Protein AF-A0A9X4L8K1-F1 (afdb_monomer_lite)

Structure (mmCIF, N/CA/C/O backbone):
data_AF-A0A9X4L8K1-F1
#
_entry.id   AF-A0A9X4L8K1-F1
#
loop_
_atom_site.group_PDB
_atom_site.id
_atom_site.type_symbol
_atom_site.label_atom_id
_atom_site.label_alt_id
_atom_site.label_comp_id
_atom_site.label_asym_id
_atom_site.label_entity_id
_atom_site.label_seq_id
_atom_site.pdbx_PDB_ins_code
_atom_site.Cartn_x
_atom_site.Cartn_y
_atom_site.Cartn_z
_atom_site.occupancy
_atom_site.B_iso_or_equiv
_atom_site.auth_seq_id
_atom_site.auth_comp_id
_atom_site.auth_asym_id
_atom_site.auth_atom_id
_atom_site.pdbx_PDB_model_num
ATOM 1 N N . MET A 1 1 ? 1.801 -25.252 -5.996 1.00 34.09 1 MET A N 1
ATOM 2 C CA . MET A 1 1 ? 0.719 -24.579 -6.749 1.00 34.09 1 MET A CA 1
ATOM 3 C C . MET A 1 1 ? 0.539 -23.197 -6.136 1.00 34.09 1 MET A C 1
ATOM 5 O O . MET A 1 1 ? 0.032 -23.117 -5.025 1.00 34.09 1 MET A O 1
ATOM 9 N N . ASN A 1 2 ? 1.035 -22.132 -6.775 1.00 36.88 2 ASN A N 1
ATOM 10 C CA . ASN A 1 2 ? 0.843 -20.777 -6.250 1.00 36.88 2 ASN A CA 1
ATOM 11 C C . ASN A 1 2 ? -0.587 -20.333 -6.557 1.00 36.88 2 ASN A C 1
ATOM 13 O O . ASN A 1 2 ? -1.006 -20.295 -7.712 1.00 36.88 2 ASN A O 1
ATOM 17 N N . ARG A 1 3 ? -1.349 -20.098 -5.490 1.00 40.38 3 ARG A N 1
ATOM 18 C CA . ARG A 1 3 ? -2.742 -19.665 -5.529 1.00 40.38 3 ARG A CA 1
ATOM 19 C C . ARG A 1 3 ? -2.799 -18.287 -6.189 1.00 40.38 3 ARG A C 1
ATOM 21 O O . ARG A 1 3 ? -2.018 -17.409 -5.842 1.00 40.38 3 ARG A O 1
ATOM 28 N N . ASP A 1 4 ? -3.709 -18.113 -7.136 1.00 41.28 4 ASP A N 1
ATOM 29 C CA . ASP A 1 4 ? -3.964 -16.834 -7.792 1.00 41.28 4 ASP A CA 1
ATOM 30 C C . ASP A 1 4 ? -4.513 -15.822 -6.764 1.00 41.28 4 ASP A C 1
ATOM 32 O O . ASP A 1 4 ? -5.681 -15.880 -6.382 1.00 41.28 4 ASP A O 1
ATOM 36 N N . THR A 1 5 ? -3.651 -14.944 -6.243 1.00 46.19 5 THR A N 1
ATOM 37 C CA . THR A 1 5 ? -3.973 -13.915 -5.233 1.00 46.19 5 THR A CA 1
ATOM 38 C C . THR A 1 5 ? -4.255 -12.544 -5.856 1.00 46.19 5 THR A C 1
ATOM 40 O O . THR A 1 5 ? -4.350 -11.544 -5.146 1.00 46.19 5 THR A O 1
ATOM 43 N N . ARG A 1 6 ? -4.434 -12.460 -7.185 1.00 48.62 6 ARG A N 1
ATOM 44 C CA . ARG A 1 6 ? -4.609 -11.181 -7.908 1.00 48.62 6 ARG A CA 1
ATOM 45 C C . ARG A 1 6 ? -5.815 -10.360 -7.446 1.00 48.62 6 ARG A C 1
ATOM 47 O O . ARG A 1 6 ? -5.836 -9.148 -7.631 1.00 48.62 6 ARG A O 1
ATOM 54 N N . HIS A 1 7 ? -6.813 -11.003 -6.846 1.00 48.06 7 HIS A N 1
ATOM 55 C CA . HIS A 1 7 ? -8.009 -10.331 -6.336 1.00 48.06 7 HIS A CA 1
ATOM 56 C C . HIS A 1 7 ? -7.969 -10.054 -4.840 1.00 48.06 7 HIS A C 1
ATOM 58 O O . HIS A 1 7 ? -8.885 -9.411 -4.335 1.00 48.06 7 HIS A O 1
ATOM 64 N N . GLY A 1 8 ? -6.925 -10.483 -4.134 1.00 50.66 8 GLY A N 1
ATOM 65 C CA . GLY A 1 8 ? -6.732 -10.064 -2.764 1.00 50.66 8 GLY A CA 1
ATOM 66 C C . GLY A 1 8 ? -5.476 -10.601 -2.110 1.00 50.66 8 GLY A C 1
ATOM 67 O O . GLY A 1 8 ? -5.108 -11.764 -2.274 1.00 50.66 8 GLY A O 1
ATOM 68 N N . TYR A 1 9 ? -4.843 -9.739 -1.325 1.00 57.41 9 TYR A N 1
ATOM 69 C CA . TYR A 1 9 ? -3.771 -10.120 -0.422 1.00 57.41 9 TYR A CA 1
ATOM 70 C C . TYR A 1 9 ? -4.323 -10.125 1.000 1.00 57.41 9 TYR A C 1
ATOM 72 O O . TYR A 1 9 ? -5.019 -9.196 1.404 1.00 57.41 9 TYR A O 1
ATOM 80 N N . HIS A 1 10 ? -4.045 -11.200 1.737 1.00 64.25 10 HIS A N 1
ATOM 81 C CA . HIS A 1 10 ? -4.386 -11.318 3.155 1.00 64.25 10 HIS A CA 1
ATOM 82 C C . HIS A 1 10 ? -5.866 -11.026 3.488 1.00 64.25 10 HIS A C 1
ATOM 84 O O . HIS A 1 10 ? -6.141 -10.472 4.534 1.00 64.25 10 HIS A O 1
ATOM 90 N N . LYS A 1 11 ? -6.820 -11.430 2.627 1.00 73.00 11 LYS A N 1
ATOM 91 C CA . LYS A 1 11 ? -8.286 -11.212 2.755 1.00 73.00 11 LYS A CA 1
ATOM 92 C C . LYS A 1 11 ? -8.828 -9.831 2.344 1.00 73.00 11 LYS A C 1
ATOM 94 O O . LYS A 1 11 ? -10.035 -9.630 2.420 1.00 73.00 11 LYS A O 1
ATOM 99 N N . VAL A 1 12 ? -8.006 -8.914 1.830 1.00 81.81 12 VAL A N 1
ATOM 100 C CA . VAL A 1 12 ? -8.499 -7.642 1.261 1.00 81.81 12 VAL A CA 1
ATOM 101 C C . VAL A 1 12 ? -8.662 -7.742 -0.244 1.00 81.81 12 VAL A C 1
ATOM 103 O O . VAL A 1 12 ? -7.725 -8.124 -0.935 1.00 81.81 12 VAL A O 1
ATOM 106 N N . SER A 1 13 ? -9.822 -7.331 -0.758 1.00 84.06 13 SER A N 1
ATOM 107 C CA . SER A 1 13 ? -10.138 -7.332 -2.190 1.00 84.06 13 SER A CA 1
ATOM 108 C C . SER A 1 13 ? -10.761 -6.013 -2.631 1.00 84.06 13 SER A C 1
ATOM 110 O O . SER A 1 13 ? -11.547 -5.413 -1.894 1.00 84.06 13 SER A O 1
ATOM 112 N N . LYS A 1 14 ? -10.470 -5.581 -3.867 1.00 85.69 14 LYS A N 1
ATOM 113 C CA . LYS A 1 14 ? -11.170 -4.442 -4.489 1.00 85.69 14 LYS A CA 1
ATOM 114 C C . LYS A 1 14 ? -12.686 -4.689 -4.476 1.00 85.69 14 LYS A C 1
ATOM 116 O O . LYS A 1 14 ? -13.143 -5.796 -4.747 1.00 85.69 14 LYS A O 1
ATOM 121 N N . GLY A 1 15 ? -13.459 -3.655 -4.156 1.00 88.94 15 GLY A N 1
ATOM 122 C CA . GLY A 1 15 ? -14.919 -3.699 -4.051 1.00 88.94 15 GLY A CA 1
ATOM 123 C C . GLY A 1 15 ? -15.464 -4.138 -2.688 1.00 88.94 15 GLY A C 1
ATOM 124 O O . GLY A 1 15 ? -16.671 -4.021 -2.470 1.00 88.94 15 GLY A O 1
ATOM 125 N N . MET A 1 16 ? -14.612 -4.601 -1.767 1.00 90.50 16 MET A N 1
ATOM 126 C CA . MET A 1 16 ? -15.025 -4.936 -0.403 1.00 90.50 16 MET A CA 1
ATOM 127 C C . MET A 1 16 ? -15.506 -3.686 0.347 1.00 90.50 16 MET A C 1
ATOM 129 O O . MET A 1 16 ? -14.985 -2.595 0.144 1.00 90.50 16 MET A O 1
ATOM 133 N N . HIS A 1 17 ? -16.520 -3.840 1.190 1.00 92.75 17 HIS A N 1
ATOM 134 C CA . HIS A 1 17 ? -17.056 -2.767 2.025 1.00 92.75 17 HIS A CA 1
ATOM 135 C C . HIS A 1 17 ? -16.154 -2.493 3.237 1.00 92.75 17 HIS A C 1
ATOM 137 O O . HIS A 1 17 ? -15.529 -3.423 3.747 1.00 92.75 17 HIS A O 1
ATOM 143 N N . LYS A 1 18 ? -16.101 -1.237 3.700 1.00 89.94 18 LYS A N 1
ATOM 144 C CA . LYS A 1 18 ? -15.303 -0.821 4.869 1.00 89.94 18 LYS A CA 1
ATOM 145 C C . LYS A 1 18 ? -15.611 -1.651 6.114 1.00 89.94 18 LYS A C 1
ATOM 147 O O . LYS A 1 18 ? -14.686 -2.057 6.804 1.00 89.94 18 LYS A O 1
ATOM 152 N N . GLU A 1 19 ? -16.881 -1.963 6.342 1.00 90.25 19 GLU A N 1
ATOM 153 C CA . GLU A 1 19 ? -17.340 -2.750 7.487 1.00 90.25 19 GLU A CA 1
ATOM 154 C C . GLU A 1 19 ? -16.692 -4.143 7.499 1.00 90.25 19 GLU A C 1
ATOM 156 O O . GLU A 1 19 ? -16.177 -4.576 8.519 1.00 90.25 19 GLU A O 1
ATOM 161 N N . LYS A 1 20 ? -16.588 -4.799 6.335 1.00 90.38 20 LYS A N 1
ATOM 162 C CA . LYS A 1 20 ? -15.922 -6.109 6.227 1.00 90.38 20 LYS A CA 1
ATOM 163 C C . LYS A 1 20 ? -14.417 -6.047 6.481 1.00 90.38 20 LYS A C 1
ATOM 165 O O . LYS A 1 20 ? -13.838 -7.041 6.897 1.00 90.38 20 LYS A O 1
ATOM 170 N N . ILE A 1 21 ? -13.775 -4.918 6.184 1.00 90.31 21 ILE A N 1
ATOM 171 C CA . ILE A 1 21 ? -12.357 -4.726 6.511 1.00 90.31 21 ILE A CA 1
ATOM 172 C C . ILE A 1 21 ? -12.202 -4.575 8.025 1.00 90.31 21 ILE A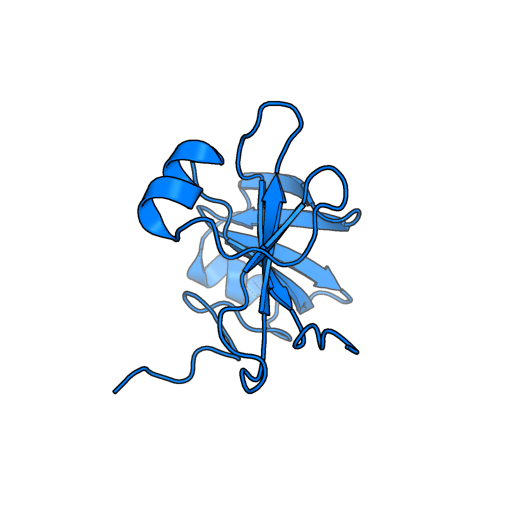 C 1
ATOM 174 O O . ILE A 1 21 ? -11.309 -5.176 8.607 1.00 90.31 21 ILE A O 1
ATOM 178 N N . GLU A 1 22 ? -13.087 -3.820 8.667 1.00 89.38 22 GLU A N 1
ATOM 179 C CA . GLU A 1 22 ? -13.059 -3.626 10.119 1.00 89.38 22 GLU A CA 1
ATOM 180 C C . GLU A 1 22 ? -13.379 -4.921 10.881 1.00 89.38 22 GLU A C 1
ATOM 182 O O . GLU A 1 22 ? -12.729 -5.210 11.882 1.00 89.38 22 GLU A O 1
ATOM 187 N N . ASP A 1 23 ? -14.269 -5.764 10.355 1.00 89.94 23 ASP A N 1
ATOM 188 C CA . ASP A 1 23 ? -14.535 -7.099 10.907 1.00 89.94 23 ASP A CA 1
ATOM 189 C C . ASP A 1 23 ? -13.310 -8.035 10.825 1.00 89.94 23 ASP A C 1
ATOM 191 O O . ASP A 1 23 ? -13.094 -8.862 11.711 1.00 89.94 23 ASP A O 1
ATOM 195 N N . GLU A 1 24 ? -12.504 -7.930 9.764 1.00 88.25 24 GLU A N 1
ATOM 196 C CA . GLU A 1 24 ? -11.352 -8.817 9.532 1.00 88.25 24 GLU A CA 1
ATOM 197 C C . GLU A 1 24 ? -10.063 -8.339 10.213 1.00 88.25 24 GLU A C 1
ATOM 199 O O . GLU A 1 24 ? -9.232 -9.167 10.594 1.00 88.25 24 GLU A O 1
ATOM 204 N N . PHE A 1 25 ? -9.876 -7.024 10.351 1.00 86.50 25 PHE A N 1
ATOM 205 C CA . PHE A 1 25 ? -8.621 -6.425 10.820 1.00 86.50 25 PHE A CA 1
ATOM 206 C C . PHE A 1 25 ? -8.759 -5.576 12.088 1.00 86.50 25 PHE A C 1
ATOM 208 O O . PHE A 1 25 ? -7.748 -5.112 12.616 1.00 86.50 25 PHE A O 1
ATOM 215 N N . GLY A 1 26 ? -9.977 -5.386 12.593 1.00 87.38 26 GLY A N 1
ATOM 216 C CA . GLY A 1 26 ? -10.264 -4.508 13.720 1.00 87.38 26 GLY A CA 1
ATOM 217 C C . GLY A 1 26 ? -10.374 -3.035 13.322 1.00 87.38 26 GLY A C 1
ATOM 218 O O . GLY A 1 26 ? -10.509 -2.673 12.151 1.00 87.38 26 GLY A O 1
ATOM 219 N N . GLU A 1 27 ? -10.339 -2.162 14.326 1.00 86.25 27 GLU A N 1
ATOM 220 C CA . GLU A 1 27 ? -10.482 -0.723 14.118 1.00 86.25 27 GLU A CA 1
ATOM 221 C C . GLU A 1 27 ? -9.282 -0.115 13.381 1.00 86.25 27 GLU A C 1
ATOM 223 O O . GLU A 1 27 ? -8.137 -0.552 13.510 1.00 86.25 27 GLU A O 1
ATOM 228 N N . SER A 1 28 ? -9.543 0.942 12.609 1.00 88.56 28 SER A N 1
ATOM 229 C CA . SER A 1 28 ? -8.486 1.658 11.900 1.00 88.56 28 SER A CA 1
ATOM 230 C C . SER A 1 28 ? -7.523 2.349 12.864 1.00 88.56 28 SER A C 1
ATOM 232 O O . SER A 1 28 ? -7.957 3.096 13.738 1.00 88.56 28 SER A O 1
ATOM 234 N N . GLU A 1 29 ? -6.220 2.217 12.625 1.00 89.88 29 GLU A N 1
ATOM 235 C CA . GLU A 1 29 ? -5.190 2.849 13.455 1.00 89.88 29 GLU A CA 1
ATOM 236 C C . GLU A 1 29 ? -5.004 4.332 13.117 1.00 89.88 29 GLU A C 1
ATOM 238 O O . GLU A 1 29 ? -4.978 5.198 13.990 1.00 89.88 29 GLU A O 1
ATOM 243 N N . LYS A 1 30 ? -4.796 4.634 11.829 1.00 92.75 30 LYS A N 1
ATOM 244 C CA . LYS A 1 30 ? -4.476 5.985 11.349 1.00 92.75 30 LYS A CA 1
ATOM 245 C C . LYS A 1 30 ? -4.699 6.141 9.853 1.00 92.75 30 LYS A C 1
ATOM 247 O O . LYS A 1 30 ? -4.733 5.167 9.103 1.00 92.75 30 LYS A O 1
ATOM 252 N N . ALA A 1 31 ? -4.778 7.392 9.409 1.00 93.88 31 ALA A N 1
ATOM 253 C CA . ALA A 1 31 ? -4.725 7.740 7.997 1.00 93.88 31 ALA A CA 1
ATOM 254 C C . ALA A 1 31 ? -3.288 8.089 7.573 1.00 93.88 31 ALA A C 1
ATOM 256 O O . ALA A 1 31 ? -2.575 8.801 8.277 1.00 93.88 31 ALA A O 1
ATOM 257 N N . LEU A 1 32 ? -2.888 7.608 6.402 1.00 93.31 32 LEU A N 1
ATOM 258 C CA . LEU A 1 32 ? -1.613 7.862 5.741 1.00 93.31 32 LEU A CA 1
ATOM 259 C C . LEU A 1 32 ? -1.864 8.463 4.356 1.00 93.31 32 LEU A C 1
ATOM 261 O O . LEU A 1 32 ? -2.935 8.277 3.776 1.00 93.31 32 LEU A O 1
ATOM 265 N N . ASN A 1 33 ? -0.869 9.160 3.812 1.00 92.00 33 ASN A N 1
ATOM 266 C CA . ASN A 1 33 ? -0.846 9.534 2.402 1.00 92.00 33 ASN A CA 1
ATOM 267 C C . ASN A 1 33 ? 0.159 8.632 1.682 1.00 92.00 33 ASN A C 1
ATOM 269 O O . ASN A 1 33 ? 1.346 8.651 2.006 1.00 92.00 33 ASN A O 1
ATOM 273 N N . ILE A 1 34 ? -0.331 7.819 0.749 1.00 89.94 34 ILE A N 1
ATOM 274 C CA . ILE A 1 34 ? 0.485 6.945 -0.098 1.00 89.94 34 ILE A CA 1
ATOM 275 C C . ILE A 1 34 ? -0.007 7.157 -1.523 1.00 89.94 34 ILE A C 1
ATOM 277 O O . ILE A 1 34 ? -1.214 7.159 -1.760 1.00 89.94 34 ILE A O 1
ATOM 281 N N . ALA A 1 35 ? 0.910 7.355 -2.471 1.00 86.56 35 ALA A N 1
ATOM 282 C CA . ALA A 1 35 ? 0.566 7.578 -3.877 1.00 86.56 35 ALA A CA 1
ATOM 283 C C . ALA A 1 35 ? -0.423 8.742 -4.108 1.00 86.56 35 ALA A C 1
ATOM 285 O O . ALA A 1 35 ? -1.284 8.656 -4.985 1.00 86.56 35 ALA A O 1
ATOM 286 N N . GLY A 1 36 ? -0.351 9.789 -3.278 1.00 88.12 36 GLY A N 1
ATOM 287 C CA . GLY A 1 36 ? -1.233 10.955 -3.354 1.00 88.12 36 GLY A CA 1
ATOM 288 C C . GLY A 1 36 ? -2.668 10.719 -2.869 1.00 88.12 36 GLY A C 1
ATOM 289 O O . GLY A 1 36 ? -3.494 11.621 -2.993 1.00 88.12 36 GLY A O 1
ATOM 290 N N . VAL A 1 37 ? -2.992 9.543 -2.315 1.00 92.75 37 VAL A N 1
ATOM 291 C CA . VAL A 1 37 ? -4.337 9.220 -1.813 1.00 92.75 37 VAL A CA 1
ATOM 292 C C . VAL A 1 37 ? -4.348 8.985 -0.305 1.00 92.75 37 VAL A C 1
ATOM 294 O O . VAL A 1 37 ? -3.365 8.543 0.290 1.00 92.75 37 VAL A O 1
ATOM 297 N N . LYS A 1 38 ? -5.500 9.253 0.323 1.00 95.31 38 LYS A N 1
ATOM 298 C CA . LYS A 1 38 ? -5.740 8.927 1.734 1.00 95.31 38 LYS A CA 1
ATOM 299 C C . LYS A 1 38 ? -5.928 7.417 1.893 1.00 95.31 38 LYS A C 1
ATOM 301 O O . LYS A 1 38 ? -6.896 6.859 1.374 1.00 95.31 38 LYS A O 1
ATOM 306 N N . VAL A 1 39 ? -5.041 6.793 2.656 1.00 95.62 39 VAL A N 1
ATOM 307 C CA . VAL A 1 39 ? -5.029 5.362 2.971 1.00 95.62 39 VAL A CA 1
ATOM 308 C C . VAL A 1 39 ? -5.300 5.170 4.459 1.00 95.62 39 VAL A C 1
ATOM 310 O O . VAL A 1 39 ? -4.655 5.799 5.289 1.00 95.62 39 VAL A O 1
ATOM 313 N N . ILE A 1 40 ? -6.254 4.316 4.808 1.00 95.31 40 ILE A N 1
ATOM 314 C CA . ILE A 1 40 ? -6.579 3.949 6.188 1.00 95.31 40 ILE A CA 1
ATOM 315 C C . ILE A 1 40 ? -5.792 2.692 6.556 1.00 95.31 40 ILE A C 1
ATOM 317 O O . ILE A 1 40 ? -5.879 1.694 5.846 1.00 95.31 40 ILE A O 1
ATOM 321 N N . LYS A 1 41 ? -5.002 2.755 7.629 1.00 93.75 41 LYS A N 1
ATOM 322 C CA . LYS A 1 41 ? -4.146 1.659 8.094 1.00 93.75 41 LYS A CA 1
ATOM 323 C C . LYS A 1 41 ? -4.899 0.742 9.066 1.00 93.75 41 LYS A C 1
ATOM 325 O O . LYS A 1 41 ? -5.527 1.237 10.001 1.00 93.75 41 LYS A O 1
ATOM 330 N N . TYR A 1 42 ? -4.749 -0.561 8.857 1.00 92.00 42 TYR A N 1
ATOM 331 C CA . TYR A 1 42 ? -5.223 -1.666 9.683 1.00 92.00 42 TYR A CA 1
ATOM 332 C C . TYR A 1 42 ? -4.094 -2.709 9.791 1.00 92.00 42 TYR A C 1
ATOM 334 O O . TYR A 1 42 ? -3.889 -3.491 8.859 1.00 92.00 42 TYR A O 1
ATOM 342 N N . GLY A 1 43 ? -3.297 -2.695 10.865 1.00 89.56 43 GLY A N 1
ATOM 343 C CA . GLY A 1 43 ? -2.100 -3.536 10.963 1.00 89.56 43 GLY A CA 1
ATOM 344 C C . GLY A 1 43 ? -1.153 -3.306 9.781 1.00 89.56 43 GLY A C 1
ATOM 345 O O . GLY A 1 43 ? -0.898 -2.172 9.382 1.00 89.56 43 GLY A O 1
ATOM 346 N N . ASP A 1 44 ? -0.681 -4.374 9.146 1.00 89.31 44 ASP A N 1
ATOM 347 C CA . ASP A 1 44 ? 0.206 -4.267 7.980 1.00 89.31 44 ASP A CA 1
ATOM 348 C C . ASP A 1 44 ? -0.536 -3.987 6.657 1.00 89.31 44 ASP A C 1
ATOM 350 O O . ASP A 1 44 ? 0.048 -4.100 5.577 1.00 89.31 44 ASP A O 1
ATOM 354 N N . ILE A 1 45 ? -1.825 -3.630 6.701 1.00 91.38 45 ILE A N 1
ATOM 355 C CA . ILE A 1 45 ? -2.635 -3.330 5.517 1.00 91.38 45 ILE A CA 1
ATOM 356 C C . ILE A 1 45 ? -3.050 -1.859 5.497 1.00 91.38 45 ILE A C 1
ATOM 358 O O . ILE A 1 45 ? -3.479 -1.281 6.490 1.00 91.38 45 ILE A O 1
ATOM 362 N N . GLY A 1 46 ? -2.960 -1.241 4.325 1.00 93.75 46 GLY A N 1
ATOM 363 C CA . GLY A 1 46 ? -3.503 0.077 4.028 1.00 93.75 46 GLY A CA 1
ATOM 364 C C . GLY A 1 46 ? -4.627 -0.018 3.013 1.00 93.75 46 GLY A C 1
ATOM 365 O O . GLY A 1 46 ? -4.476 -0.675 1.990 1.00 93.75 46 GLY A O 1
ATOM 366 N N . VAL A 1 47 ? -5.740 0.670 3.241 1.00 94.88 47 VAL A N 1
ATOM 367 C CA . VAL A 1 47 ? -6.895 0.653 2.340 1.00 94.88 47 VAL A CA 1
ATOM 368 C C . VAL A 1 47 ? -7.299 2.063 1.941 1.00 94.88 47 VAL A C 1
ATOM 370 O O . VAL A 1 47 ? -7.553 2.922 2.783 1.00 94.88 47 VAL A O 1
ATOM 373 N N . HIS A 1 48 ? -7.402 2.305 0.640 1.00 95.56 48 HIS A N 1
ATOM 374 C CA . HIS A 1 48 ? -8.075 3.481 0.112 1.00 95.56 48 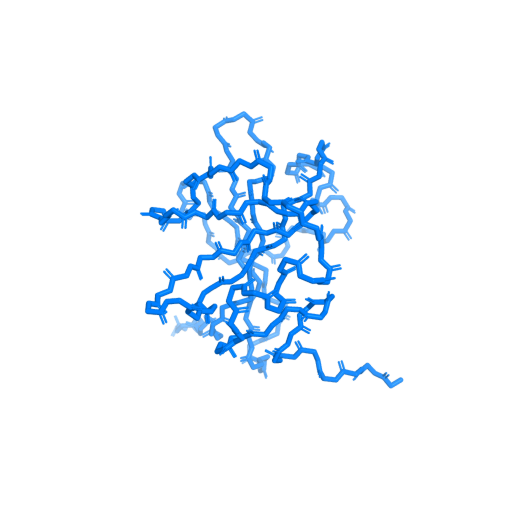HIS A CA 1
ATOM 375 C C . HIS A 1 48 ? -9.517 3.116 -0.252 1.00 95.56 48 HIS A C 1
ATOM 377 O O . HIS A 1 48 ? -9.763 2.132 -0.958 1.00 95.56 48 HIS A O 1
ATOM 383 N N . TYR A 1 49 ? -10.466 3.924 0.220 1.00 94.56 49 TYR A N 1
ATOM 384 C CA . TYR A 1 49 ? -11.888 3.740 -0.044 1.00 94.56 49 TYR A CA 1
ATOM 385 C C . TYR A 1 49 ? -12.404 4.771 -1.048 1.00 94.56 49 TYR A C 1
ATOM 387 O O . TYR A 1 49 ? -12.119 5.962 -0.933 1.00 94.56 49 TYR A O 1
ATOM 3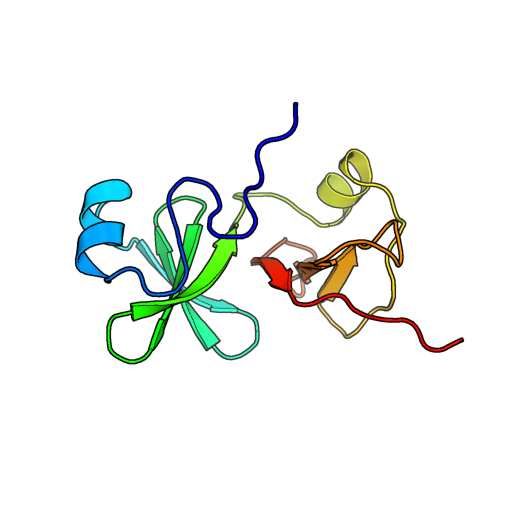95 N N . SER A 1 50 ? -13.240 4.315 -1.976 1.00 94.06 50 SER A N 1
ATOM 396 C CA . SER A 1 50 ? -14.090 5.145 -2.829 1.00 94.06 50 SER A CA 1
ATOM 397 C C . SER A 1 50 ? -15.525 4.634 -2.710 1.00 94.06 50 SER A C 1
ATOM 399 O O . SER A 1 50 ? -15.757 3.431 -2.815 1.00 94.06 50 SER A O 1
ATOM 401 N N . ASN A 1 51 ? -16.487 5.519 -2.431 1.00 92.56 51 ASN A N 1
ATOM 402 C CA . ASN A 1 51 ? -17.894 5.154 -2.202 1.00 92.56 51 ASN A CA 1
ATOM 403 C C . ASN A 1 51 ? -18.065 3.997 -1.193 1.00 92.56 51 ASN A C 1
ATOM 405 O O . ASN A 1 51 ? -18.769 3.026 -1.463 1.00 92.56 51 ASN A O 1
ATOM 409 N N . HIS A 1 52 ? -17.372 4.083 -0.050 1.00 90.50 52 HIS A N 1
ATOM 410 C CA . HIS A 1 52 ? -17.356 3.068 1.022 1.00 90.50 52 HIS A CA 1
ATOM 411 C C . HIS A 1 52 ? -16.822 1.682 0.622 1.00 90.50 52 HIS A C 1
ATOM 413 O O . HIS A 1 52 ? -16.930 0.730 1.396 1.00 90.50 52 HIS A O 1
ATOM 419 N N . LYS A 1 53 ? -16.212 1.564 -0.562 1.00 93.62 53 LYS A N 1
ATOM 420 C CA . LYS A 1 53 ? -15.639 0.323 -1.079 1.00 93.62 53 LYS A CA 1
ATOM 421 C C . LYS A 1 53 ? -14.141 0.450 -1.296 1.00 93.62 53 LYS A C 1
ATOM 423 O O . LYS A 1 53 ? -13.652 1.511 -1.677 1.00 93.62 53 LYS A O 1
ATOM 428 N N . VAL A 1 54 ? -13.413 -0.640 -1.080 1.00 92.62 54 VAL A N 1
ATOM 429 C CA . VAL A 1 54 ? -11.977 -0.733 -1.353 1.00 92.62 54 VAL A CA 1
ATOM 430 C C . VAL A 1 54 ? -11.728 -0.449 -2.831 1.00 92.62 54 VAL A C 1
ATOM 432 O O . VAL A 1 54 ? -12.167 -1.209 -3.694 1.00 92.62 54 VAL A O 1
ATOM 435 N N . SER A 1 55 ? -11.005 0.625 -3.132 1.00 92.50 55 SER A N 1
ATOM 436 C CA . SER A 1 55 ? -10.580 0.962 -4.496 1.00 92.50 55 SER A CA 1
ATOM 437 C C . SER A 1 55 ? -9.106 0.627 -4.724 1.00 92.50 55 SER A C 1
ATOM 439 O O . SER A 1 55 ? -8.745 0.121 -5.789 1.00 92.50 55 SER A O 1
ATOM 441 N N . ARG A 1 56 ? -8.263 0.833 -3.705 1.00 92.38 56 ARG A N 1
ATOM 442 C CA . ARG A 1 56 ? -6.853 0.413 -3.672 1.00 92.38 56 ARG A CA 1
ATOM 443 C C . ARG A 1 56 ? -6.520 -0.175 -2.307 1.00 92.38 56 ARG A C 1
ATOM 445 O O . ARG A 1 56 ? -7.116 0.214 -1.303 1.00 92.38 56 ARG A O 1
ATOM 452 N N . TYR A 1 57 ? -5.560 -1.086 -2.277 1.00 92.19 57 TYR A N 1
ATOM 453 C CA . TYR A 1 57 ? -5.018 -1.640 -1.045 1.00 92.19 57 TYR A CA 1
ATOM 454 C C . TYR A 1 57 ? -3.498 -1.741 -1.151 1.00 92.19 57 TYR A C 1
ATOM 456 O O . TYR A 1 57 ? -2.955 -1.917 -2.240 1.00 92.19 57 TYR A O 1
ATOM 464 N N . PHE A 1 58 ? -2.837 -1.622 -0.009 1.00 92.81 58 PHE A N 1
ATOM 465 C CA . PHE A 1 58 ? -1.394 -1.549 0.133 1.00 92.81 58 PHE A CA 1
ATOM 466 C C . PHE A 1 58 ? -0.959 -2.471 1.264 1.00 92.81 58 PHE A C 1
ATOM 468 O O . PHE A 1 58 ? -1.668 -2.602 2.260 1.00 92.81 58 PHE A O 1
ATOM 475 N N . ILE A 1 59 ? 0.226 -3.052 1.145 1.00 91.19 59 ILE A N 1
ATOM 476 C CA . ILE A 1 59 ? 0.927 -3.660 2.275 1.00 91.19 59 ILE A CA 1
ATOM 477 C C . ILE A 1 59 ? 1.825 -2.593 2.874 1.00 91.19 59 ILE A C 1
ATOM 479 O O . ILE A 1 59 ? 2.623 -1.991 2.158 1.00 91.19 59 ILE A O 1
ATOM 483 N N . ILE A 1 60 ? 1.664 -2.331 4.164 1.00 91.12 60 ILE A N 1
ATOM 484 C CA . ILE A 1 60 ? 2.418 -1.338 4.921 1.00 91.12 60 ILE A CA 1
ATOM 485 C C . ILE A 1 60 ? 3.295 -2.108 5.908 1.00 91.12 60 ILE A C 1
ATOM 487 O O . ILE A 1 60 ? 2.862 -2.358 7.031 1.00 91.12 60 ILE A O 1
ATOM 491 N N . PRO A 1 61 ? 4.504 -2.525 5.500 1.00 87.06 61 PRO A N 1
ATOM 492 C CA . PRO A 1 61 ? 5.396 -3.233 6.399 1.00 87.06 61 PRO A CA 1
ATOM 493 C C . PRO A 1 61 ? 5.871 -2.313 7.528 1.00 87.06 61 PRO A C 1
ATOM 495 O O . PRO A 1 61 ? 6.138 -1.126 7.322 1.00 87.06 61 PRO A O 1
ATOM 498 N N . THR A 1 62 ? 6.010 -2.879 8.721 1.00 85.00 62 THR A N 1
ATOM 499 C CA . THR A 1 62 ? 6.571 -2.180 9.879 1.00 85.00 62 THR A CA 1
ATOM 500 C C . THR A 1 62 ? 8.097 -2.299 9.866 1.00 85.00 62 THR A C 1
ATOM 502 O O . THR A 1 62 ? 8.631 -3.391 9.695 1.00 85.00 62 THR A O 1
ATOM 505 N N . ASP A 1 63 ? 8.794 -1.170 10.013 1.00 85.94 63 ASP A N 1
ATOM 506 C CA . ASP A 1 63 ? 10.258 -1.077 10.149 1.00 85.94 63 ASP A CA 1
ATOM 507 C C . ASP A 1 63 ? 11.090 -1.701 9.012 1.00 85.94 63 ASP A C 1
ATOM 509 O O . ASP A 1 63 ? 12.248 -2.072 9.205 1.00 85.94 63 ASP A O 1
ATOM 513 N N . VAL A 1 64 ? 10.530 -1.772 7.799 1.00 88.62 64 VAL A N 1
ATOM 514 C CA . VAL A 1 64 ? 11.258 -2.222 6.604 1.00 88.62 64 VAL A CA 1
ATOM 515 C C . VAL A 1 64 ? 11.792 -1.026 5.826 1.00 88.62 64 VAL A C 1
ATOM 517 O O . VAL A 1 64 ? 11.041 -0.130 5.429 1.00 88.62 64 VAL A O 1
ATOM 520 N N . ASN A 1 65 ? 13.094 -1.035 5.553 1.00 90.06 65 ASN A N 1
ATOM 521 C CA . ASN A 1 65 ? 13.738 -0.080 4.656 1.00 90.06 65 ASN A CA 1
ATOM 522 C C . ASN A 1 65 ? 14.052 -0.690 3.282 1.00 90.06 65 ASN A C 1
ATOM 524 O O . ASN A 1 65 ? 14.013 -1.905 3.077 1.00 90.06 65 ASN A O 1
ATOM 528 N N . VAL A 1 66 ? 14.395 0.174 2.330 1.00 87.38 66 VAL A N 1
ATOM 529 C CA . VAL A 1 66 ? 14.706 -0.209 0.950 1.00 87.38 66 VAL A CA 1
ATOM 530 C C . VAL A 1 66 ? 15.868 -1.198 0.835 1.00 87.38 66 VAL A C 1
ATOM 532 O O . VAL A 1 66 ? 15.808 -2.098 0.005 1.00 87.38 66 VAL A O 1
ATOM 535 N N . GLN A 1 67 ? 16.897 -1.094 1.680 1.00 86.81 67 GLN A N 1
ATOM 536 C CA . GLN A 1 67 ? 18.057 -1.990 1.622 1.00 86.81 67 GLN A CA 1
ATOM 537 C C . GLN A 1 67 ? 17.686 -3.409 2.058 1.00 86.81 67 GLN A C 1
ATOM 539 O O . GLN A 1 67 ? 18.030 -4.372 1.379 1.00 86.81 67 GLN A O 1
ATOM 544 N N . GLN A 1 68 ? 16.918 -3.539 3.143 1.00 87.88 68 GLN A N 1
ATOM 545 C CA . GLN A 1 68 ? 16.373 -4.823 3.592 1.00 87.88 68 GLN A CA 1
ATOM 546 C C . GLN A 1 68 ? 15.438 -5.423 2.538 1.00 87.88 68 GLN A C 1
ATOM 548 O O . GLN A 1 68 ? 15.502 -6.618 2.260 1.00 87.88 68 GLN A O 1
ATOM 553 N N . PHE A 1 69 ? 14.604 -4.589 1.912 1.00 85.50 69 PHE A N 1
ATOM 554 C CA . PHE A 1 69 ? 13.708 -5.028 0.848 1.00 85.50 69 PHE A CA 1
ATOM 555 C C . PHE A 1 69 ? 14.489 -5.576 -0.360 1.00 85.50 69 PHE A C 1
ATOM 557 O O . PHE A 1 69 ? 14.218 -6.684 -0.820 1.00 85.50 69 PHE A O 1
ATOM 564 N N . ILE A 1 70 ? 15.507 -4.848 -0.829 1.00 84.50 70 ILE A N 1
ATOM 565 C CA . ILE A 1 70 ? 16.382 -5.261 -1.939 1.00 84.50 70 ILE A CA 1
ATOM 566 C C . ILE A 1 70 ? 17.173 -6.526 -1.591 1.00 84.50 70 ILE A C 1
ATOM 568 O O . ILE A 1 70 ? 17.363 -7.383 -2.450 1.00 84.50 70 ILE A O 1
ATOM 572 N N . GLN A 1 71 ? 17.619 -6.687 -0.344 1.00 85.75 71 GLN A N 1
ATOM 573 C CA . GLN A 1 71 ? 18.344 -7.888 0.078 1.00 85.75 71 GLN A CA 1
ATOM 574 C C . GLN A 1 71 ? 17.500 -9.162 -0.087 1.00 85.75 71 GLN A C 1
ATOM 576 O O . GLN A 1 71 ? 18.039 -10.221 -0.401 1.00 85.75 71 GLN A O 1
ATOM 581 N N . VAL A 1 72 ? 16.183 -9.056 0.107 1.00 84.12 72 VAL A N 1
ATOM 582 C CA . VAL A 1 72 ? 15.246 -10.180 -0.027 1.00 84.12 72 VAL A CA 1
ATOM 583 C C . VAL A 1 72 ? 14.766 -10.353 -1.470 1.00 84.12 72 VAL A C 1
ATOM 585 O O . VAL A 1 72 ? 14.679 -11.480 -1.954 1.00 84.12 72 VAL A O 1
ATOM 588 N N . HIS A 1 73 ? 14.449 -9.255 -2.161 1.00 81.19 73 HIS A N 1
ATOM 589 C CA . HIS A 1 73 ? 13.760 -9.280 -3.459 1.00 81.19 73 HIS A CA 1
ATOM 590 C C . HIS A 1 73 ? 14.669 -9.014 -4.673 1.00 81.19 73 HIS A C 1
ATOM 592 O O . HIS A 1 73 ? 14.241 -9.172 -5.816 1.00 81.19 73 HIS A O 1
ATOM 598 N N . GLY A 1 74 ? 15.932 -8.655 -4.445 1.00 79.19 74 GLY A N 1
ATOM 599 C CA . GLY A 1 74 ? 16.900 -8.296 -5.477 1.00 79.19 74 GLY A CA 1
ATOM 600 C C . GLY A 1 74 ? 16.750 -6.860 -5.991 1.00 79.19 74 GLY A C 1
ATOM 601 O O . GLY A 1 74 ? 15.927 -6.082 -5.524 1.00 79.19 74 GLY A O 1
ATOM 602 N N . THR A 1 75 ? 17.575 -6.502 -6.976 1.00 71.75 75 THR A N 1
ATOM 603 C CA . THR A 1 75 ? 17.664 -5.150 -7.564 1.00 71.75 75 THR A CA 1
ATOM 604 C C . THR A 1 75 ? 16.961 -5.017 -8.918 1.00 71.75 75 THR A C 1
ATOM 606 O O . THR A 1 75 ? 17.150 -4.020 -9.609 1.00 71.75 75 THR A O 1
ATOM 609 N N . ARG A 1 76 ? 16.194 -6.029 -9.348 1.00 63.31 76 ARG A N 1
ATOM 610 C CA . ARG A 1 76 ? 15.559 -6.075 -10.677 1.00 63.31 76 ARG A CA 1
ATOM 611 C C . ARG A 1 76 ? 14.347 -5.143 -10.736 1.00 63.31 76 ARG A C 1
ATOM 613 O O . ARG A 1 76 ? 13.209 -5.599 -10.684 1.00 63.31 76 ARG A O 1
ATOM 620 N N . THR A 1 77 ? 14.610 -3.842 -10.808 1.00 66.81 77 THR A N 1
ATOM 621 C CA . THR A 1 77 ? 13.586 -2.802 -10.858 1.00 66.81 77 THR A CA 1
ATOM 622 C C . THR A 1 77 ? 13.602 -2.057 -12.188 1.00 66.81 77 THR A C 1
ATOM 624 O O . THR A 1 77 ? 14.657 -1.794 -12.767 1.00 66.81 77 THR A O 1
ATOM 627 N N . ILE A 1 78 ? 12.412 -1.720 -12.682 1.00 64.75 78 ILE A N 1
ATOM 628 C CA . ILE A 1 78 ? 12.222 -0.940 -13.905 1.00 64.75 78 ILE A CA 1
ATOM 629 C C . ILE A 1 78 ? 11.852 0.484 -13.477 1.00 64.75 78 ILE A C 1
ATOM 631 O O . ILE A 1 78 ? 10.719 0.746 -13.091 1.00 64.75 78 ILE A O 1
ATOM 635 N N . ASN A 1 79 ? 12.820 1.394 -13.561 1.00 60.62 79 ASN A N 1
ATOM 636 C CA . ASN A 1 79 ? 12.713 2.839 -13.327 1.00 60.62 79 ASN A CA 1
ATOM 637 C C . ASN A 1 79 ? 12.442 3.349 -11.894 1.00 60.62 79 ASN A C 1
ATOM 639 O O . ASN A 1 79 ? 11.634 2.834 -11.123 1.00 60.62 79 ASN A O 1
ATOM 643 N N . TYR A 1 80 ? 13.158 4.443 -11.608 1.00 57.12 80 TYR A N 1
ATOM 644 C CA . TYR A 1 80 ? 13.124 5.302 -10.428 1.00 57.12 80 TYR A CA 1
ATOM 645 C C . TYR A 1 80 ? 12.322 6.572 -10.765 1.00 57.12 80 TYR A C 1
ATOM 647 O O . TYR A 1 80 ? 12.893 7.559 -11.225 1.00 57.12 80 TYR A O 1
ATOM 655 N N . GLU A 1 81 ? 11.007 6.581 -10.547 1.00 62.50 81 GLU A N 1
ATOM 656 C CA . GLU A 1 81 ? 10.370 7.856 -10.182 1.00 62.50 81 GLU A CA 1
ATOM 657 C C . GLU A 1 81 ? 10.738 8.131 -8.718 1.00 62.50 81 GLU A C 1
ATOM 659 O O . GLU A 1 81 ? 10.784 7.186 -7.922 1.00 62.50 81 GLU A O 1
ATOM 664 N N . GLU A 1 82 ? 11.030 9.385 -8.351 1.00 70.31 82 GLU A N 1
ATOM 665 C CA . GLU A 1 82 ? 11.401 9.739 -6.973 1.00 70.31 82 GLU A CA 1
ATOM 666 C C . GLU A 1 82 ? 10.421 9.117 -5.964 1.00 70.31 82 GLU A C 1
ATOM 668 O O . GLU A 1 82 ? 9.216 9.369 -5.988 1.00 70.31 82 GLU A O 1
ATOM 673 N N . GLY A 1 83 ? 10.947 8.265 -5.080 1.00 78.50 83 GLY A N 1
ATOM 674 C CA . GLY A 1 83 ? 10.152 7.610 -4.043 1.00 78.50 83 GLY A CA 1
ATOM 675 C C . GLY A 1 83 ? 9.345 6.388 -4.496 1.00 78.50 83 GLY A C 1
ATOM 676 O O . GLY A 1 83 ? 8.447 5.973 -3.764 1.00 78.50 83 GLY A O 1
ATOM 677 N N . THR A 1 84 ? 9.628 5.773 -5.653 1.00 85.81 84 THR A N 1
ATOM 678 C CA . THR A 1 84 ? 9.021 4.477 -6.018 1.00 85.81 84 THR A CA 1
ATOM 679 C C . THR A 1 84 ? 9.994 3.492 -6.667 1.00 85.81 84 THR A C 1
ATOM 681 O O . THR A 1 84 ? 10.975 3.880 -7.292 1.00 85.81 84 THR A O 1
ATOM 684 N N . MET A 1 85 ? 9.710 2.197 -6.512 1.00 85.94 85 MET A N 1
ATOM 685 C CA . MET A 1 85 ? 10.392 1.098 -7.199 1.00 85.94 85 MET A CA 1
ATOM 686 C C . MET A 1 85 ? 9.354 0.159 -7.810 1.00 85.94 85 MET A C 1
ATOM 688 O O . MET A 1 85 ? 8.377 -0.188 -7.145 1.00 85.94 85 MET A O 1
ATOM 692 N N . ILE A 1 86 ? 9.570 -0.288 -9.045 1.00 83.50 86 ILE A N 1
ATOM 693 C CA . ILE A 1 86 ? 8.689 -1.248 -9.719 1.00 83.50 86 ILE A CA 1
ATOM 694 C C . ILE A 1 86 ? 9.439 -2.562 -9.881 1.00 83.50 86 ILE A C 1
ATOM 696 O O . ILE A 1 86 ? 10.463 -2.607 -10.557 1.00 83.50 86 ILE A O 1
ATOM 700 N N . TYR A 1 87 ? 8.919 -3.616 -9.263 1.00 78.62 87 TYR A N 1
ATOM 701 C CA . TYR A 1 87 ? 9.408 -4.980 -9.389 1.00 78.62 87 TYR A CA 1
ATOM 702 C C . TYR A 1 87 ? 8.541 -5.707 -10.411 1.00 78.62 87 TYR A C 1
ATOM 704 O O . TYR A 1 87 ? 7.359 -5.975 -10.175 1.00 78.62 87 TYR A O 1
ATOM 712 N N . ASP A 1 88 ? 9.150 -6.004 -11.551 1.00 71.94 88 ASP A N 1
ATOM 713 C CA . ASP A 1 88 ? 8.592 -6.869 -12.578 1.00 71.94 88 ASP A CA 1
ATOM 714 C C . ASP A 1 88 ? 9.744 -7.641 -13.220 1.00 71.94 88 ASP A C 1
ATOM 716 O O . ASP A 1 88 ? 10.591 -7.081 -13.916 1.00 71.94 88 ASP A O 1
ATOM 720 N N . ASP A 1 89 ? 9.828 -8.928 -12.907 1.00 64.75 89 ASP A N 1
ATOM 721 C CA . ASP A 1 89 ? 10.887 -9.811 -13.380 1.00 64.75 89 ASP A CA 1
ATOM 722 C C . ASP A 1 89 ? 10.499 -10.576 -14.654 1.00 64.75 89 ASP A C 1
ATOM 724 O O . ASP A 1 89 ? 11.318 -11.339 -15.174 1.00 64.75 89 ASP A O 1
ATOM 728 N N . ASN A 1 90 ? 9.282 -10.370 -15.183 1.00 63.56 90 ASN A N 1
ATOM 729 C CA . ASN A 1 90 ? 8.815 -11.036 -16.392 1.00 63.56 90 ASN A CA 1
ATOM 730 C C . ASN A 1 90 ? 7.764 -10.200 -17.15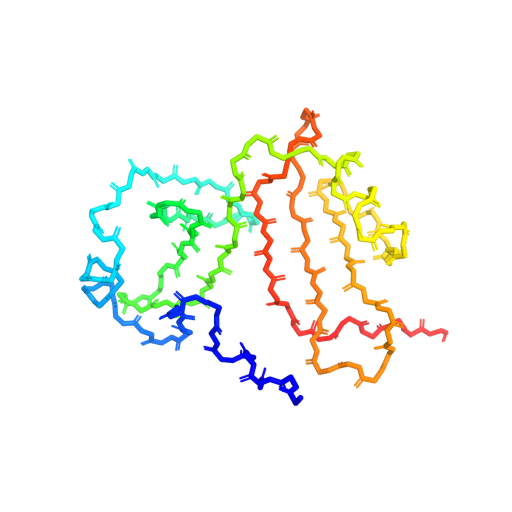8 1.00 63.56 90 ASN A C 1
ATOM 732 O O . ASN A 1 90 ? 6.626 -10.076 -16.708 1.00 63.56 90 ASN A O 1
ATOM 736 N N . PRO A 1 91 ? 8.062 -9.757 -18.396 1.00 59.47 91 PRO A N 1
ATOM 737 C CA . PRO A 1 91 ? 7.145 -8.986 -19.239 1.00 59.47 91 PRO A CA 1
ATOM 738 C C . PRO A 1 91 ? 5.919 -9.773 -19.742 1.00 59.47 91 PRO A C 1
ATOM 740 O O . PRO A 1 91 ? 5.151 -9.256 -20.548 1.00 59.47 91 PRO A O 1
ATOM 743 N N . ASN A 1 92 ? 5.680 -10.993 -19.259 1.00 61.59 92 ASN A N 1
ATOM 744 C CA . ASN A 1 92 ? 4.425 -11.730 -19.443 1.00 61.59 92 ASN A CA 1
ATOM 745 C C . ASN A 1 92 ? 3.569 -11.806 -18.160 1.00 61.59 92 ASN A C 1
ATOM 747 O O . ASN A 1 92 ? 2.556 -12.513 -18.130 1.00 61.59 92 ASN A O 1
ATOM 751 N N . ASN A 1 93 ? 3.982 -11.143 -17.076 1.00 65.62 93 ASN A N 1
ATOM 752 C CA . ASN A 1 93 ? 3.246 -11.125 -15.817 1.00 65.62 93 ASN A CA 1
ATOM 753 C C . ASN A 1 93 ? 1.955 -10.318 -15.957 1.00 65.62 93 ASN A C 1
ATOM 755 O O . ASN A 1 93 ? 1.940 -9.233 -16.503 1.00 65.62 93 ASN A O 1
ATOM 759 N N . LYS A 1 94 ? 0.845 -10.787 -15.384 1.00 71.62 94 LYS A N 1
ATOM 760 C CA . LYS A 1 94 ? -0.430 -10.044 -15.461 1.00 71.62 94 LYS A CA 1
ATOM 761 C C . LYS A 1 94 ? -0.472 -8.780 -14.584 1.00 71.62 94 LYS A C 1
ATOM 763 O O . LYS A 1 94 ? -1.491 -8.097 -14.583 1.00 71.62 94 LYS A O 1
ATOM 768 N N . PHE A 1 95 ? 0.562 -8.532 -13.784 1.00 74.94 95 PHE A N 1
ATOM 769 C CA . PHE A 1 95 ? 0.664 -7.425 -12.834 1.00 74.94 95 PHE A CA 1
ATOM 770 C C . PHE A 1 95 ? 2.137 -7.147 -12.517 1.00 74.94 95 PHE A C 1
ATOM 772 O O . PHE A 1 95 ? 2.961 -8.056 -12.610 1.00 74.94 95 PHE A O 1
ATOM 779 N N . SER A 1 96 ? 2.435 -5.927 -12.078 1.00 81.75 96 SER A N 1
ATOM 780 C CA . SER A 1 96 ? 3.741 -5.545 -11.527 1.00 81.75 96 SER A CA 1
ATOM 781 C C . SER A 1 96 ? 3.578 -5.145 -10.055 1.00 81.75 96 SER A C 1
ATOM 783 O O . SER A 1 96 ? 2.485 -4.769 -9.619 1.00 81.75 96 SER A O 1
ATOM 785 N N . VAL A 1 97 ? 4.649 -5.219 -9.265 1.00 85.62 97 VAL A N 1
ATOM 786 C CA . VAL A 1 97 ? 4.633 -4.794 -7.856 1.00 85.62 97 VAL A CA 1
ATOM 787 C C . VAL A 1 97 ? 5.243 -3.401 -7.750 1.00 85.62 97 VAL A C 1
ATOM 789 O O . VAL A 1 97 ? 6.424 -3.218 -8.037 1.00 85.62 97 VAL A O 1
ATOM 792 N N . LYS A 1 98 ? 4.456 -2.412 -7.320 1.00 88.12 98 LYS A N 1
ATOM 793 C CA . LYS A 1 98 ? 4.932 -1.047 -7.067 1.00 88.12 98 LYS A CA 1
ATOM 794 C C . LYS A 1 98 ? 5.160 -0.843 -5.575 1.00 88.12 98 LYS A C 1
ATOM 796 O O . LYS A 1 98 ? 4.266 -1.037 -4.756 1.00 88.12 98 LYS A O 1
ATOM 801 N N . VAL A 1 99 ? 6.371 -0.430 -5.232 1.00 90.06 99 VAL A N 1
ATOM 802 C CA . VAL A 1 99 ? 6.820 -0.152 -3.870 1.00 90.06 99 VAL A CA 1
ATOM 803 C C . VAL A 1 99 ? 7.005 1.353 -3.721 1.00 90.06 99 VAL A C 1
ATOM 805 O O . VAL A 1 99 ? 7.720 1.974 -4.502 1.00 90.06 99 VAL A O 1
ATOM 808 N N . TYR A 1 100 ? 6.367 1.940 -2.717 1.00 91.12 100 TYR A N 1
ATOM 809 C CA . TYR A 1 100 ? 6.479 3.348 -2.352 1.00 91.12 100 TYR A CA 1
ATOM 810 C C . TYR A 1 100 ? 7.518 3.510 -1.249 1.00 91.12 100 TYR A C 1
ATOM 812 O O . TYR A 1 100 ? 7.433 2.854 -0.210 1.00 91.12 100 TYR A O 1
ATOM 820 N N . VAL A 1 101 ? 8.476 4.403 -1.465 1.00 89.94 101 VAL A N 1
ATOM 821 C CA . VAL A 1 101 ? 9.621 4.646 -0.589 1.00 89.94 101 VAL A CA 1
ATOM 822 C C . VAL A 1 101 ? 9.554 6.081 -0.077 1.00 89.94 101 VAL A C 1
ATOM 824 O O . VAL A 1 101 ? 9.369 7.023 -0.844 1.00 89.94 101 VAL A O 1
ATOM 827 N N . GLY A 1 102 ? 9.662 6.242 1.238 1.00 86.94 102 GLY A N 1
ATOM 828 C CA . GLY A 1 102 ? 9.736 7.544 1.886 1.00 86.94 102 GLY A CA 1
ATOM 829 C C . GLY A 1 102 ? 11.095 8.210 1.693 1.00 86.94 102 GLY A C 1
ATOM 830 O O . GLY A 1 102 ? 12.062 7.596 1.246 1.00 86.94 102 GLY A O 1
ATOM 831 N N . GLN A 1 103 ? 11.178 9.482 2.078 1.00 85.31 103 GLN A N 1
ATOM 832 C CA . GLN A 1 103 ? 12.411 10.269 1.964 1.00 85.31 103 GLN A CA 1
ATOM 833 C C . GLN A 1 103 ? 13.571 9.695 2.791 1.00 85.31 103 GLN A C 1
ATOM 835 O O . GLN A 1 103 ? 14.725 9.899 2.427 1.00 85.31 103 GLN A O 1
ATOM 840 N N . ASN A 1 104 ? 13.285 8.943 3.861 1.00 86.56 104 ASN A N 1
ATOM 841 C CA . ASN A 1 104 ? 14.306 8.320 4.704 1.00 86.56 104 ASN A CA 1
ATOM 842 C C . ASN A 1 104 ? 14.625 6.878 4.265 1.00 86.56 104 ASN A C 1
ATOM 844 O O . ASN A 1 104 ? 15.313 6.152 4.981 1.00 86.56 104 ASN A O 1
ATOM 848 N N . GLY A 1 105 ? 14.127 6.442 3.102 1.00 86.50 105 GLY A N 1
ATOM 849 C CA . GLY A 1 105 ? 14.336 5.091 2.584 1.00 86.50 105 GLY A CA 1
ATOM 850 C C . GLY A 1 105 ? 13.436 4.024 3.215 1.00 86.50 105 GLY A C 1
ATOM 851 O O . GLY A 1 105 ? 13.634 2.837 2.955 1.00 86.50 105 GLY A O 1
ATOM 852 N N . GLU A 1 106 ? 12.456 4.407 4.034 1.00 91.50 106 GLU A N 1
ATOM 853 C CA . GLU A 1 106 ? 11.464 3.499 4.605 1.00 91.50 106 GLU A CA 1
ATOM 854 C C . GLU A 1 106 ? 10.410 3.091 3.568 1.00 91.50 106 GLU A C 1
ATOM 856 O O . GLU A 1 106 ? 9.958 3.912 2.766 1.00 91.50 106 GLU A O 1
ATOM 861 N N . ILE A 1 107 ? 9.968 1.834 3.590 1.00 90.94 107 ILE A N 1
ATOM 862 C CA . ILE A 1 107 ? 8.882 1.380 2.719 1.00 90.94 107 ILE A CA 1
ATOM 863 C C . ILE A 1 107 ? 7.550 1.885 3.281 1.00 90.94 107 ILE A C 1
ATOM 865 O O . ILE A 1 107 ? 7.143 1.532 4.384 1.00 90.94 107 ILE A O 1
ATOM 869 N N . LYS A 1 108 ? 6.857 2.734 2.518 1.00 92.31 108 LYS A N 1
ATOM 870 C CA . LYS A 1 108 ? 5.569 3.336 2.903 1.00 92.31 108 LYS A CA 1
ATOM 871 C C . LYS A 1 108 ? 4.371 2.492 2.510 1.00 92.31 108 LYS A C 1
ATOM 873 O O . LYS A 1 108 ? 3.333 2.576 3.160 1.00 92.31 108 LYS A O 1
ATOM 878 N N . GLY A 1 109 ? 4.495 1.729 1.435 1.00 91.88 109 GLY A N 1
ATOM 879 C CA . GLY A 1 109 ? 3.406 0.926 0.910 1.00 91.88 109 GLY A CA 1
ATOM 880 C C . GLY A 1 109 ? 3.861 0.080 -0.264 1.00 91.88 109 GLY A C 1
ATOM 881 O O . GLY A 1 109 ? 4.755 0.471 -1.007 1.00 91.88 109 GLY A O 1
ATOM 882 N N . ILE A 1 110 ? 3.229 -1.068 -0.444 1.00 90.88 110 ILE A N 1
ATOM 883 C CA . ILE A 1 110 ? 3.454 -1.971 -1.571 1.00 90.88 110 ILE A CA 1
ATOM 884 C C . ILE A 1 110 ? 2.090 -2.273 -2.174 1.00 90.88 110 ILE A C 1
ATOM 886 O O . ILE A 1 110 ? 1.188 -2.687 -1.450 1.00 90.88 110 ILE A O 1
ATOM 890 N N . GLU A 1 111 ? 1.917 -2.083 -3.474 1.00 90.12 111 GLU A N 1
ATOM 891 C CA . GLU A 1 111 ? 0.679 -2.440 -4.162 1.00 90.12 111 GLU A CA 1
ATOM 892 C C . GLU A 1 111 ? 0.962 -3.223 -5.444 1.00 90.12 111 GLU A C 1
ATOM 894 O O . GLU A 1 111 ? 2.000 -3.057 -6.086 1.00 90.12 111 GLU A O 1
ATOM 899 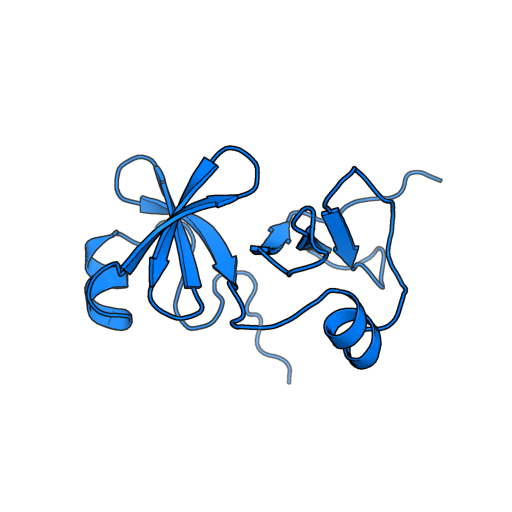N N . ASN A 1 112 ? 0.002 -4.056 -5.838 1.00 85.19 112 ASN A N 1
ATOM 900 C CA . ASN A 1 112 ? 0.001 -4.659 -7.164 1.00 85.19 112 ASN A CA 1
ATOM 901 C C . ASN A 1 112 ? -0.687 -3.696 -8.134 1.00 85.19 112 ASN A C 1
ATOM 903 O O . ASN A 1 112 ? -1.832 -3.293 -7.903 1.00 85.19 112 ASN A O 1
ATOM 907 N N . ILE A 1 113 ? -0.001 -3.367 -9.222 1.00 82.56 113 ILE A N 1
ATOM 908 C CA . ILE A 1 113 ? -0.506 -2.525 -10.307 1.00 82.56 113 ILE A CA 1
ATOM 909 C C . ILE A 1 113 ? -0.663 -3.340 -11.586 1.00 82.56 113 ILE A C 1
ATOM 911 O O . ILE A 1 113 ? -0.131 -4.448 -11.704 1.00 82.56 113 ILE A O 1
ATOM 915 N N . ASP A 1 114 ? -1.396 -2.782 -12.547 1.00 81.44 114 ASP A N 1
ATOM 916 C CA . ASP A 1 114 ? -1.423 -3.328 -13.900 1.00 81.44 114 ASP A CA 1
ATOM 917 C C . ASP A 1 114 ? 0.002 -3.415 -14.452 1.00 81.44 114 ASP A C 1
ATOM 919 O O . ASP A 1 114 ? 0.882 -2.636 -14.076 1.00 81.44 114 ASP A O 1
ATOM 923 N N . GLN A 1 115 ? 0.227 -4.405 -15.312 1.00 74.69 115 GLN A N 1
ATOM 924 C CA . GLN A 1 115 ? 1.555 -4.697 -15.822 1.00 74.69 115 GLN A CA 1
ATOM 925 C C . GLN A 1 115 ? 2.168 -3.477 -16.518 1.00 74.69 115 GLN A C 1
ATOM 927 O O . GLN A 1 115 ? 1.594 -2.926 -17.461 1.00 74.69 115 GLN A O 1
ATOM 932 N N . VAL A 1 116 ? 3.369 -3.097 -16.094 1.00 71.00 116 VAL A N 1
ATOM 933 C CA . VAL A 1 116 ? 4.137 -2.034 -16.738 1.00 71.00 116 VAL A CA 1
ATOM 934 C C . VAL A 1 116 ? 4.884 -2.633 -17.923 1.00 71.00 116 VAL A C 1
ATOM 936 O O . VAL A 1 116 ? 5.907 -3.294 -17.770 1.00 71.00 116 VAL A O 1
ATOM 939 N N . THR A 1 117 ? 4.359 -2.427 -19.130 1.00 62.78 117 THR A N 1
ATOM 940 C CA . THR A 1 117 ? 5.041 -2.838 -20.362 1.00 62.78 117 THR A CA 1
ATOM 941 C C . THR A 1 117 ? 6.160 -1.845 -20.664 1.00 62.78 117 THR A C 1
ATOM 943 O O . THR A 1 117 ? 5.902 -0.664 -20.903 1.00 62.78 117 THR A O 1
ATOM 946 N N . ILE A 1 118 ? 7.412 -2.307 -20.662 1.00 53.19 118 ILE A N 1
ATOM 947 C CA . ILE A 1 118 ? 8.511 -1.530 -21.241 1.00 53.19 118 ILE A CA 1
ATOM 948 C C . ILE A 1 118 ? 8.360 -1.638 -22.758 1.00 53.19 118 ILE A C 1
ATOM 950 O O . ILE A 1 118 ? 8.621 -2.696 -23.330 1.00 53.19 118 ILE A O 1
ATOM 954 N N . ASN A 1 119 ? 7.916 -0.570 -23.416 1.00 41.00 119 ASN A N 1
ATOM 955 C CA . ASN A 1 119 ? 8.108 -0.468 -24.859 1.00 41.00 119 ASN A CA 1
ATOM 956 C C . ASN A 1 119 ? 9.614 -0.288 -25.095 1.00 41.00 119 ASN A C 1
ATOM 958 O O . ASN A 1 119 ? 10.175 0.731 -24.688 1.00 41.00 119 ASN A O 1
ATOM 962 N N . HIS A 1 120 ? 10.253 -1.312 -25.663 1.00 42.44 120 HIS A N 1
ATOM 963 C CA . HIS A 1 120 ? 11.627 -1.249 -26.164 1.00 42.44 120 HIS A CA 1
ATOM 964 C C . HIS A 1 120 ? 11.713 -0.416 -27.443 1.00 42.44 120 HIS A C 1
ATOM 966 O O . HIS A 1 120 ? 10.776 -0.513 -28.270 1.00 42.44 120 HIS A O 1
#

Sequence (120 aa):
MNRDTRHGYHKVSKGMHKEKIEDEFGESEKALNIAGVKVIKYGDIGVHYSNHKVSRYFIIPTDVNVQQFIQVHGTRTINYEEGTMIYDDNPNNKFSVKVYVGQNGEIKGIENIDQVTINH

pLDDT: mean 80.61, std 15.25, range [34.09, 95.62]

Radi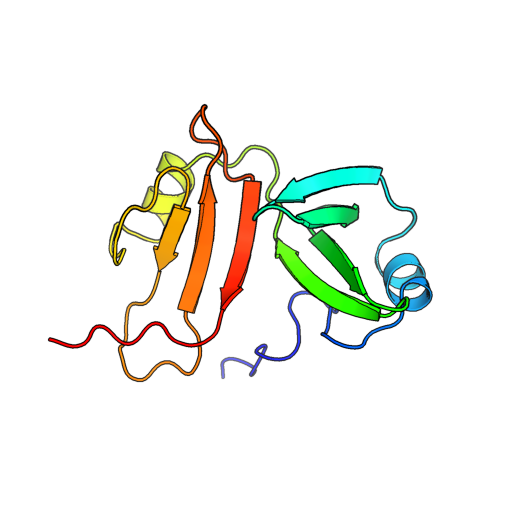us of gyration: 14.67 Å; chains: 1; bounding box: 36×36×40 Å

Secondary structure (DSSP, 8-state):
-----TT-BTTB-TT-BHHHHHHHH-S--EEEEETTEEEEEETTEEEEEETTEEEEEEE--SS-BHHHHHHHH-S-B----TTEEEE-S-TT-SEEEEEEE-TTSBEEEEEEEE------

Organism: NCBI:txid246432

Foldseek 3Di:
DDDPQVQHDPPDGFFDAPVVVCVRQNDFDDWDQDPNATWTDRPQKTFGDDPRTGHFIWGADDPDFQVNVCVVQNDQFDDDDDQKTWDDPDQVDQWIKIWGADPVRHTGTIGTGGRDHDPD